Protein AF-A0A4P7YZ13-F1 (afdb_monomer_lite)

Sequence (69 aa):
MEGIISIKCGGRIICIGSLSRQTIVDAGAEHMGPEGYFIFTHDKGGIDVLAKAASIEAAFRLADIMAGS

Radius of gyration: 11.28 Å; chains: 1; bounding box: 26×28×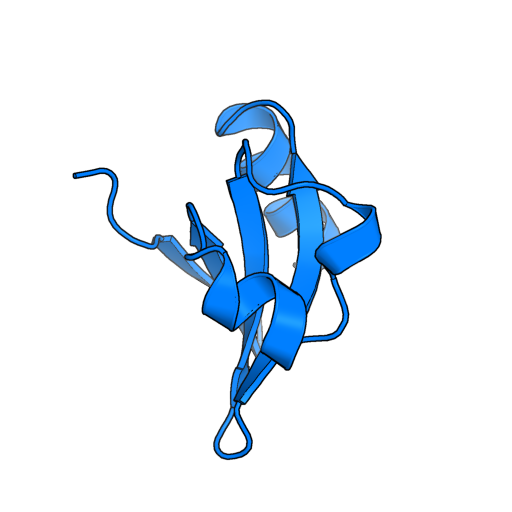22 Å

Secondary structure (DSSP, 8-state):
--PPEEEEETTEEEEEE---HHHHHHTT-GGG-SSSEEEEEE-SS-EEEEEEESSHHHHHHHHHHHTT-

Foldseek 3Di:
DPDWDWDDQPPFIKIKDQDDCVLCVVQVNPVVPRDAIWIWTADPVHIHTDDGDNYPVVSVVVVVVVSPD

pLDDT: mean 88.67, std 9.14, range [45.97, 95.38]

Structure (mmCIF, N/CA/C/O backbone):
data_AF-A0A4P7YZ13-F1
#
_entry.id   AF-A0A4P7YZ13-F1
#
loop_
_atom_site.group_PDB
_atom_site.id
_atom_site.type_symbol
_atom_site.label_atom_id
_atom_site.label_alt_id
_atom_site.label_comp_id
_atom_site.label_asym_id
_atom_site.label_entity_id
_atom_site.label_seq_id
_atom_site.pdbx_PDB_ins_code
_atom_site.Cartn_x
_atom_site.Cartn_y
_atom_site.Cartn_z
_atom_site.occupancy
_atom_site.B_iso_or_equiv
_atom_site.auth_seq_id
_atom_site.auth_comp_id
_atom_site.auth_asym_id
_atom_site.auth_atom_id
_atom_site.pdbx_PDB_model_num
ATOM 1 N N . MET A 1 1 ? 17.491 1.159 5.746 1.00 45.97 1 MET A N 1
ATOM 2 C CA . MET A 1 1 ? 16.112 1.026 6.251 1.00 45.97 1 MET A CA 1
ATOM 3 C C . MET A 1 1 ? 15.305 2.045 5.472 1.00 45.97 1 MET A C 1
ATOM 5 O O . MET A 1 1 ? 15.345 3.219 5.814 1.00 45.97 1 MET A O 1
ATOM 9 N N . GLU A 1 2 ? 14.749 1.649 4.328 1.00 57.75 2 GLU A N 1
ATOM 10 C CA . GLU A 1 2 ? 13.880 2.550 3.565 1.00 57.75 2 GLU A CA 1
ATOM 11 C C . GLU A 1 2 ? 12.581 2.682 4.366 1.00 57.75 2 GLU A C 1
ATOM 13 O O . GLU A 1 2 ? 11.914 1.687 4.640 1.00 57.75 2 GLU A O 1
ATOM 18 N N . GLY A 1 3 ? 12.312 3.878 4.891 1.00 80.56 3 GLY A N 1
ATOM 19 C CA . GLY A 1 3 ? 11.119 4.134 5.695 1.00 80.56 3 GLY A CA 1
ATOM 20 C C . GLY A 1 3 ? 9.852 4.057 4.843 1.00 80.56 3 GLY A C 1
ATOM 21 O O . GLY A 1 3 ? 9.901 4.272 3.635 1.00 80.56 3 GLY A O 1
ATOM 22 N N . ILE A 1 4 ? 8.711 3.775 5.476 1.00 87.25 4 ILE A N 1
ATOM 23 C CA . ILE A 1 4 ? 7.407 3.935 4.822 1.00 87.25 4 ILE A CA 1
ATOM 24 C C . ILE A 1 4 ? 7.177 5.427 4.575 1.00 87.25 4 ILE A C 1
ATOM 26 O O . ILE A 1 4 ? 7.326 6.248 5.482 1.00 87.25 4 ILE A O 1
ATOM 30 N N . ILE A 1 5 ? 6.799 5.764 3.348 1.00 92.00 5 ILE A N 1
ATOM 31 C CA . ILE A 1 5 ? 6.489 7.124 2.921 1.00 92.00 5 ILE A CA 1
ATOM 32 C C . ILE A 1 5 ? 4.974 7.257 2.859 1.00 92.00 5 ILE A C 1
ATOM 34 O O . ILE A 1 5 ? 4.319 6.476 2.177 1.00 92.00 5 ILE A O 1
ATOM 38 N N . SER A 1 6 ? 4.418 8.246 3.554 1.00 90.81 6 SER A N 1
ATOM 39 C CA . SER A 1 6 ? 2.972 8.475 3.600 1.00 90.81 6 SER A CA 1
ATOM 40 C C . SER A 1 6 ? 2.608 9.768 2.884 1.00 90.81 6 SER A C 1
ATOM 42 O O . SER A 1 6 ? 3.104 10.841 3.223 1.00 90.81 6 SER A O 1
ATOM 44 N N . ILE A 1 7 ? 1.698 9.664 1.923 1.00 89.44 7 ILE A N 1
ATOM 45 C CA . ILE A 1 7 ? 1.160 10.765 1.132 1.00 89.44 7 ILE A CA 1
ATOM 46 C C . ILE A 1 7 ? -0.303 10.940 1.531 1.00 89.44 7 ILE A C 1
ATOM 48 O O . ILE A 1 7 ? -1.112 10.014 1.437 1.00 89.44 7 ILE A O 1
ATOM 52 N N . LYS A 1 8 ? -0.663 12.136 1.999 1.00 86.81 8 LYS A N 1
ATOM 53 C CA . LYS A 1 8 ? -2.058 12.468 2.287 1.00 86.81 8 LYS A CA 1
ATOM 54 C C . LYS A 1 8 ? -2.724 12.940 1.001 1.00 86.81 8 LYS A C 1
ATOM 56 O O . LYS A 1 8 ? -2.373 14.003 0.497 1.00 86.81 8 LYS A O 1
ATOM 61 N N . CYS A 1 9 ? -3.712 12.194 0.520 1.00 79.25 9 CYS A N 1
ATOM 62 C CA . CYS A 1 9 ? -4.559 12.625 -0.583 1.00 79.25 9 CYS A CA 1
ATOM 63 C C . CYS A 1 9 ? -6.019 12.718 -0.126 1.00 79.25 9 CYS A C 1
ATOM 65 O O . CYS A 1 9 ? -6.674 11.715 0.171 1.00 79.25 9 CYS A O 1
ATOM 67 N N . GLY A 1 10 ? -6.525 13.952 -0.032 1.00 79.44 10 GLY A N 1
ATOM 68 C CA . GLY A 1 10 ? -7.876 14.231 0.447 1.00 79.44 10 GLY A CA 1
ATOM 69 C C . GLY A 1 10 ? -8.139 13.618 1.828 1.00 79.44 10 GLY A C 1
ATOM 70 O O . GLY A 1 10 ? -7.485 13.967 2.816 1.00 79.44 10 GLY A O 1
ATOM 71 N N . GLY A 1 11 ? -9.114 12.705 1.886 1.00 80.62 11 GLY A N 1
ATOM 72 C CA . GLY A 1 11 ? -9.518 11.980 3.097 1.00 80.62 11 GLY A CA 1
ATOM 73 C C . GLY A 1 11 ? -8.789 10.654 3.344 1.00 80.62 11 GLY A C 1
ATOM 74 O O . GLY A 1 11 ? -9.172 9.938 4.266 1.00 80.62 11 GLY A O 1
ATOM 75 N N . ARG A 1 12 ? -7.786 10.293 2.533 1.00 83.44 12 ARG A N 1
ATOM 76 C CA . ARG A 1 12 ? -7.068 9.011 2.620 1.00 83.44 12 ARG A CA 1
ATOM 77 C C . ARG A 1 12 ? -5.557 9.222 2.741 1.00 83.44 12 ARG A C 1
ATOM 79 O O . ARG A 1 12 ? -5.018 10.249 2.326 1.00 83.44 12 ARG A O 1
ATOM 86 N N . ILE A 1 13 ? -4.880 8.240 3.330 1.00 90.19 13 ILE A N 1
ATOM 87 C CA . ILE A 1 13 ? -3.419 8.193 3.441 1.00 90.19 13 ILE A CA 1
ATOM 88 C C . ILE A 1 13 ? -2.937 7.029 2.585 1.00 90.19 13 ILE A C 1
ATOM 90 O O . ILE A 1 13 ? -3.281 5.883 2.865 1.00 90.19 13 ILE A O 1
ATOM 94 N N . ILE A 1 14 ? -2.166 7.341 1.548 1.00 92.75 14 ILE A N 1
ATOM 95 C CA . ILE A 1 14 ? -1.505 6.359 0.691 1.00 92.75 14 ILE A CA 1
ATOM 96 C C . ILE A 1 14 ? -0.082 6.189 1.213 1.00 92.75 14 ILE A C 1
ATOM 98 O O . ILE A 1 14 ? 0.659 7.161 1.338 1.00 92.75 14 ILE A O 1
ATOM 102 N N . CYS A 1 15 ? 0.299 4.960 1.522 1.00 94.06 15 CYS A N 1
ATOM 103 C CA . CYS A 1 15 ? 1.624 4.593 1.986 1.00 94.06 15 CYS A CA 1
ATOM 104 C C . CYS A 1 15 ? 2.390 3.857 0.889 1.00 94.06 15 CYS A C 1
ATOM 106 O O . CYS A 1 15 ? 1.823 3.045 0.160 1.00 94.06 15 CYS A O 1
ATOM 108 N N . ILE A 1 16 ? 3.689 4.128 0.803 1.00 95.00 16 ILE A N 1
ATOM 109 C CA . ILE A 1 16 ? 4.630 3.459 -0.088 1.00 95.00 16 ILE A CA 1
ATOM 110 C C . ILE A 1 16 ? 5.748 2.864 0.763 1.00 95.00 16 ILE A C 1
ATOM 112 O O . ILE A 1 16 ? 6.374 3.577 1.549 1.00 95.00 16 ILE A O 1
ATOM 116 N N . GLY A 1 17 ? 6.032 1.575 0.602 1.00 93.62 17 GLY A N 1
ATOM 117 C CA . GLY A 1 17 ? 7.169 0.950 1.274 1.00 93.62 17 GLY A CA 1
ATOM 118 C C . GLY A 1 17 ? 7.270 -0.553 1.054 1.00 93.62 17 GLY A C 1
ATOM 119 O O . GLY A 1 17 ? 6.392 -1.172 0.457 1.00 93.62 17 GLY A O 1
ATOM 120 N N . SER A 1 18 ? 8.352 -1.149 1.548 1.00 92.56 18 SER A N 1
ATOM 121 C CA . SER A 1 18 ? 8.484 -2.605 1.627 1.00 92.56 18 SER A CA 1
ATOM 122 C C . SER A 1 18 ? 7.596 -3.157 2.743 1.00 92.56 18 SER A C 1
ATOM 124 O O . SER A 1 18 ? 7.604 -2.620 3.854 1.00 92.56 18 SER A O 1
ATOM 126 N N . LEU A 1 19 ? 6.886 -4.254 2.483 1.00 91.25 19 LEU A N 1
ATOM 127 C CA . LEU A 1 19 ? 6.094 -4.960 3.489 1.00 91.25 19 LEU A CA 1
ATOM 128 C C . LEU A 1 19 ? 6.789 -6.251 3.915 1.00 91.25 19 LEU A C 1
ATOM 130 O O . LEU A 1 19 ? 7.479 -6.899 3.130 1.00 91.25 19 LEU A O 1
ATOM 134 N N . SER A 1 20 ? 6.589 -6.646 5.174 1.00 91.62 20 SER A N 1
ATOM 135 C CA . SER A 1 20 ? 7.026 -7.967 5.619 1.00 91.62 20 SER A CA 1
ATOM 136 C C . SER A 1 20 ? 6.204 -9.051 4.917 1.00 91.62 20 SER A C 1
ATOM 138 O O . SE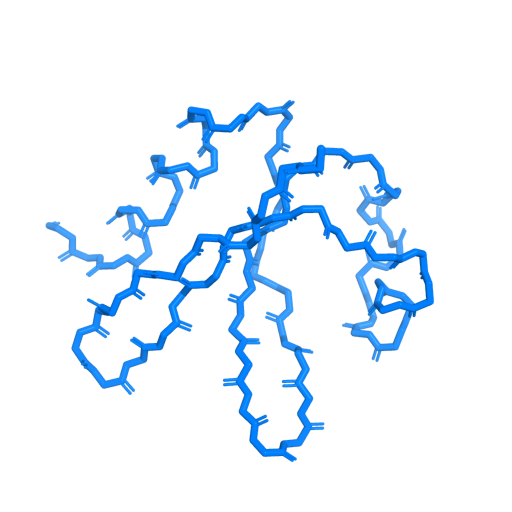R A 1 20 ? 5.028 -8.845 4.609 1.00 91.62 20 SER A O 1
ATOM 140 N N . ARG A 1 21 ? 6.787 -10.239 4.722 1.00 91.69 21 ARG A N 1
ATOM 141 C CA .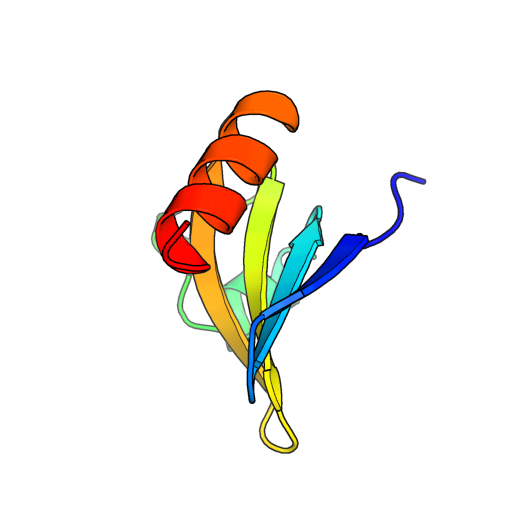 ARG A 1 21 ? 6.066 -11.376 4.128 1.00 91.69 21 ARG A CA 1
ATOM 142 C C . ARG A 1 21 ? 4.761 -11.691 4.865 1.00 91.69 21 ARG A C 1
ATOM 144 O O . ARG A 1 21 ? 3.774 -12.000 4.211 1.00 91.69 21 ARG A O 1
ATOM 151 N N . GLN A 1 22 ? 4.757 -11.590 6.195 1.00 92.38 22 GLN A N 1
ATOM 152 C CA . GLN A 1 22 ? 3.557 -11.829 6.996 1.00 92.38 22 GLN A CA 1
ATOM 153 C C . GLN A 1 22 ? 2.476 -10.790 6.687 1.00 92.38 22 GLN A C 1
ATOM 155 O O . GLN A 1 22 ? 1.351 -11.161 6.396 1.00 92.38 22 GLN A O 1
ATOM 160 N N . THR A 1 23 ? 2.839 -9.506 6.627 1.00 92.19 23 THR A N 1
ATOM 161 C CA . THR A 1 23 ? 1.905 -8.421 6.284 1.00 92.19 23 THR A CA 1
ATOM 162 C C . THR A 1 23 ? 1.283 -8.601 4.899 1.00 92.19 23 THR A C 1
ATOM 164 O O . THR A 1 23 ? 0.107 -8.315 4.713 1.00 92.19 23 THR A O 1
ATOM 167 N N . ILE A 1 24 ? 2.057 -9.092 3.929 1.00 92.62 24 ILE A N 1
ATOM 168 C CA . ILE A 1 24 ? 1.563 -9.381 2.577 1.00 92.62 24 ILE A CA 1
ATOM 169 C C . ILE A 1 24 ? 0.513 -10.502 2.607 1.00 92.62 24 ILE A C 1
ATOM 171 O O . ILE A 1 24 ? -0.505 -10.395 1.927 1.00 92.62 24 ILE A O 1
ATOM 175 N N . VAL A 1 25 ? 0.748 -11.561 3.388 1.00 93.06 25 VAL A N 1
ATOM 176 C CA . VAL A 1 25 ? -0.197 -12.680 3.553 1.00 93.06 25 VAL A CA 1
ATOM 177 C C . VAL A 1 25 ? -1.452 -12.227 4.294 1.00 93.06 25 VAL A C 1
ATOM 179 O O . VAL A 1 25 ? -2.558 -12.496 3.837 1.00 93.06 25 VAL A O 1
ATOM 182 N N . ASP A 1 26 ? -1.296 -11.474 5.383 1.00 92.62 26 ASP A N 1
ATOM 183 C CA . ASP A 1 26 ? -2.417 -10.962 6.179 1.00 92.62 26 ASP A CA 1
ATOM 184 C C . ASP A 1 26 ? -3.325 -10.030 5.356 1.00 92.62 26 ASP A C 1
ATOM 186 O O . ASP A 1 26 ? -4.534 -9.994 5.573 1.00 92.62 26 ASP A O 1
ATOM 190 N N . ALA A 1 27 ? -2.753 -9.312 4.383 1.00 92.25 27 ALA A N 1
ATOM 191 C CA . ALA A 1 27 ? -3.481 -8.465 3.438 1.00 92.25 27 ALA A CA 1
ATOM 192 C C . ALA A 1 27 ? -4.010 -9.215 2.193 1.00 92.25 27 ALA A C 1
ATOM 194 O O . ALA A 1 27 ? -4.601 -8.592 1.314 1.00 92.25 27 ALA A O 1
ATOM 195 N N . GLY A 1 28 ? -3.777 -10.528 2.058 1.00 92.88 28 GLY A N 1
ATOM 196 C CA . GLY A 1 28 ? -4.200 -11.322 0.891 1.00 92.88 28 GLY A CA 1
ATOM 197 C C . GLY A 1 28 ? -3.435 -11.024 -0.411 1.00 92.88 28 GLY A C 1
ATOM 198 O O . GLY A 1 28 ? -3.853 -11.419 -1.502 1.00 92.88 28 GLY A O 1
ATOM 199 N N . ALA A 1 29 ? -2.291 -10.343 -0.322 1.00 93.81 29 ALA A N 1
ATOM 200 C CA . ALA A 1 29 ? -1.480 -9.886 -1.452 1.00 93.81 29 ALA A CA 1
ATOM 201 C C . ALA A 1 29 ? -0.339 -10.857 -1.830 1.00 93.81 29 ALA A C 1
ATOM 203 O O . ALA A 1 29 ? 0.569 -10.514 -2.588 1.00 93.81 29 ALA A O 1
ATOM 204 N N . GLU A 1 30 ? -0.360 -12.091 -1.322 1.00 93.38 30 GLU A N 1
ATOM 205 C CA . GLU A 1 30 ? 0.692 -13.106 -1.511 1.00 93.38 30 GLU A CA 1
ATOM 206 C C . GLU A 1 30 ? 1.024 -13.418 -2.976 1.00 93.38 30 GLU A C 1
ATOM 208 O O . GLU A 1 30 ? 2.183 -13.665 -3.319 1.00 93.38 30 GLU A O 1
ATOM 213 N N . HIS A 1 31 ? 0.026 -13.325 -3.856 1.00 92.12 31 HIS A N 1
ATOM 214 C CA . HIS A 1 31 ? 0.158 -13.531 -5.297 1.00 92.12 31 HIS A CA 1
ATOM 215 C C 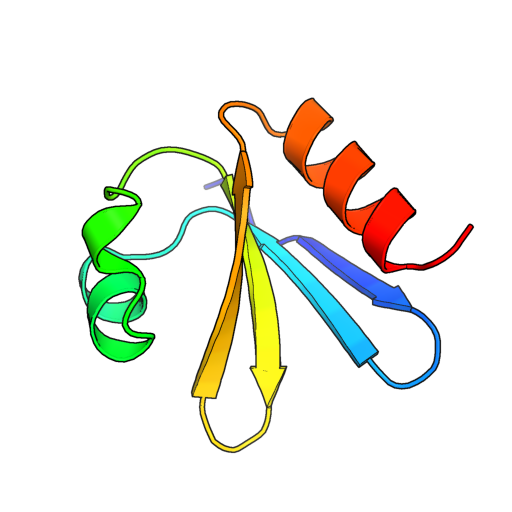. HIS A 1 31 ? 1.066 -12.491 -5.981 1.00 92.12 31 HIS A C 1
ATOM 217 O O . HIS A 1 31 ? 1.543 -12.721 -7.090 1.00 92.12 31 HIS A O 1
ATOM 223 N N . MET A 1 32 ? 1.337 -11.360 -5.323 1.00 91.06 32 MET A N 1
ATOM 224 C CA . MET A 1 32 ? 2.198 -10.294 -5.836 1.00 91.06 32 MET A CA 1
ATOM 225 C C . MET A 1 32 ? 3.689 -10.566 -5.570 1.00 91.06 32 MET A C 1
ATOM 227 O O . MET A 1 32 ? 4.548 -9.916 -6.170 1.00 91.06 32 MET A O 1
ATOM 231 N N . GLY A 1 33 ? 4.019 -11.523 -4.694 1.00 89.94 33 GLY A N 1
ATOM 232 C CA . GLY A 1 33 ? 5.386 -11.854 -4.274 1.00 89.94 33 GLY A CA 1
ATOM 233 C C . GLY A 1 33 ? 6.018 -10.818 -3.324 1.00 89.94 33 GLY A C 1
ATOM 234 O O . GLY A 1 33 ? 5.570 -9.676 -3.287 1.00 89.94 33 GLY A O 1
ATOM 235 N N . PRO A 1 34 ? 7.083 -11.174 -2.578 1.00 88.50 34 PRO A N 1
ATOM 236 C CA . PRO A 1 34 ? 7.554 -10.404 -1.416 1.00 88.50 34 PRO A CA 1
ATOM 237 C C . PRO A 1 34 ? 8.389 -9.154 -1.734 1.00 88.50 34 PRO A C 1
ATOM 239 O O . PRO A 1 34 ? 8.485 -8.259 -0.904 1.00 88.50 34 PRO A O 1
ATOM 242 N N . GLU A 1 35 ? 9.002 -9.095 -2.915 1.00 90.50 35 GLU A N 1
ATOM 243 C CA . GLU A 1 35 ? 9.964 -8.039 -3.261 1.00 90.50 35 GLU A CA 1
ATOM 244 C C . GLU A 1 35 ? 9.291 -6.747 -3.747 1.00 90.50 35 GLU A C 1
ATOM 246 O O . GLU A 1 35 ? 8.141 -6.770 -4.176 1.00 90.50 35 GLU A O 1
ATOM 251 N N . GLY A 1 36 ? 10.029 -5.639 -3.788 1.00 91.31 36 GLY A N 1
ATOM 252 C CA . GLY A 1 36 ? 9.584 -4.379 -4.395 1.00 91.31 36 GLY A CA 1
ATOM 253 C C . GLY A 1 36 ? 8.849 -3.430 -3.445 1.00 91.31 36 GLY A C 1
ATOM 254 O O . GLY A 1 36 ? 8.897 -3.566 -2.223 1.00 91.31 36 GLY A O 1
ATOM 255 N N . TYR A 1 37 ? 8.192 -2.431 -4.033 1.00 94.81 37 TYR A N 1
ATOM 256 C CA . TYR A 1 37 ? 7.542 -1.338 -3.312 1.00 94.81 37 TYR A CA 1
ATOM 257 C C . TYR A 1 37 ? 6.032 -1.509 -3.355 1.00 94.81 37 TYR A C 1
ATOM 259 O O . TYR A 1 37 ? 5.435 -1.535 -4.432 1.00 94.81 37 TYR A O 1
ATOM 267 N N . PHE A 1 38 ? 5.409 -1.608 -2.189 1.00 95.38 38 PHE A N 1
ATOM 268 C CA . PHE A 1 38 ? 3.968 -1.750 -2.060 1.00 95.38 38 PHE A CA 1
ATOM 269 C C . PHE A 1 38 ? 3.333 -0.386 -1.871 1.00 95.38 38 PHE A C 1
ATOM 271 O O . PHE A 1 38 ? 3.828 0.432 -1.098 1.00 95.38 38 PHE A O 1
ATOM 278 N N . ILE A 1 39 ? 2.225 -0.177 -2.570 1.00 95.19 39 ILE A N 1
ATOM 279 C CA . ILE A 1 39 ? 1.331 0.953 -2.399 1.00 95.19 39 ILE A CA 1
ATOM 280 C C . ILE A 1 39 ? 0.139 0.418 -1.622 1.00 95.19 39 ILE A C 1
ATOM 282 O O . ILE A 1 39 ? -0.534 -0.505 -2.081 1.00 95.19 39 ILE A O 1
ATOM 286 N N . PHE A 1 40 ? -0.104 0.956 -0.437 1.00 94.44 40 PHE A N 1
ATOM 287 C CA . PHE A 1 40 ? -1.127 0.447 0.464 1.00 94.44 40 PHE A CA 1
ATOM 288 C C . PHE A 1 40 ? -1.769 1.570 1.268 1.00 94.44 40 PHE A C 1
ATOM 290 O O . PHE A 1 40 ? -1.183 2.630 1.466 1.00 94.44 40 PHE A O 1
ATOM 297 N N . THR A 1 41 ? -2.981 1.343 1.748 1.00 92.88 41 THR A N 1
ATOM 298 C CA . THR A 1 41 ? -3.629 2.200 2.746 1.00 92.88 41 THR A CA 1
ATOM 299 C C . THR A 1 41 ? -3.648 1.480 4.081 1.00 92.88 41 THR A C 1
ATOM 301 O O . THR A 1 41 ? -3.643 0.252 4.119 1.00 92.88 41 THR A O 1
ATOM 304 N N . HIS A 1 42 ? -3.684 2.227 5.180 1.00 89.81 42 HIS A N 1
ATOM 305 C CA . HIS A 1 42 ? -3.902 1.642 6.497 1.00 89.81 42 HIS A CA 1
ATOM 306 C C . HIS A 1 42 ? -5.078 2.327 7.193 1.00 89.81 42 HIS A C 1
ATOM 308 O O . HIS A 1 42 ? -5.231 3.550 7.132 1.00 89.81 42 HIS A O 1
ATOM 314 N N . ASP A 1 43 ? -5.901 1.537 7.869 1.00 85.25 43 ASP A N 1
ATOM 315 C CA . ASP A 1 43 ? -6.985 2.011 8.723 1.00 85.25 43 ASP A CA 1
ATOM 316 C C . ASP A 1 43 ? -6.949 1.299 10.089 1.00 85.25 43 ASP A C 1
ATOM 318 O O . ASP A 1 43 ? -5.939 0.708 10.472 1.00 85.25 43 ASP A O 1
ATOM 322 N N . LYS A 1 44 ? -8.022 1.408 10.883 1.00 80.19 44 LYS A N 1
ATOM 323 C CA . LYS A 1 44 ? -8.087 0.764 12.208 1.00 80.19 44 LYS A CA 1
ATOM 324 C C . LYS A 1 44 ? -8.167 -0.769 12.141 1.00 80.19 44 LYS A C 1
ATOM 326 O O . LYS A 1 44 ? -7.934 -1.409 13.160 1.00 80.19 44 LYS A O 1
ATOM 331 N N . GLY A 1 45 ? -8.543 -1.331 10.99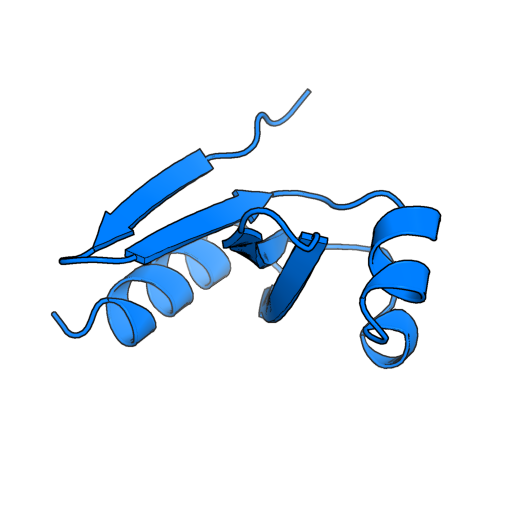7 1.00 81.31 45 GLY A N 1
ATOM 332 C CA . GLY A 1 45 ? -8.719 -2.760 10.755 1.00 81.31 45 GLY A CA 1
ATOM 333 C C . GLY A 1 45 ? -7.509 -3.440 10.116 1.00 81.31 45 GLY A C 1
ATOM 334 O O . GLY A 1 45 ? -7.419 -4.661 10.188 1.00 81.31 45 GLY A O 1
ATOM 335 N N . GLY A 1 46 ? -6.565 -2.686 9.546 1.00 87.62 46 GLY A N 1
ATOM 336 C CA . GLY A 1 46 ? -5.327 -3.252 9.020 1.00 87.62 46 GLY A CA 1
ATOM 337 C C . GLY A 1 46 ? -4.741 -2.475 7.851 1.00 87.62 46 GLY A C 1
ATOM 338 O O . GLY A 1 46 ? -4.864 -1.252 7.765 1.00 87.62 46 GLY A O 1
ATOM 339 N N . ILE A 1 47 ? -4.059 -3.213 6.977 1.00 91.69 47 ILE A N 1
ATOM 340 C CA . ILE A 1 47 ? -3.456 -2.716 5.743 1.00 91.69 47 ILE A CA 1
ATOM 341 C C . ILE A 1 47 ? -4.235 -3.290 4.565 1.00 91.69 47 ILE A C 1
ATOM 343 O O . ILE A 1 47 ? -4.509 -4.486 4.534 1.00 91.69 47 ILE A O 1
ATOM 347 N N . ASP A 1 48 ? -4.525 -2.439 3.587 1.00 92.56 48 ASP A N 1
ATOM 348 C CA . ASP A 1 48 ? -5.086 -2.831 2.299 1.00 92.56 48 ASP A CA 1
ATOM 349 C C . ASP A 1 48 ? -4.081 -2.502 1.191 1.00 92.56 48 ASP A C 1
ATOM 351 O O . ASP A 1 48 ? -3.669 -1.346 1.034 1.00 92.56 48 ASP A O 1
ATOM 355 N N . VAL A 1 49 ? -3.625 -3.525 0.467 1.00 94.38 49 VAL A N 1
ATOM 356 C CA . VAL A 1 49 ? -2.598 -3.396 -0.573 1.00 94.38 49 VAL A CA 1
ATOM 357 C C . VAL A 1 49 ? -3.270 -3.050 -1.896 1.00 94.38 49 VAL A C 1
ATOM 359 O O . VAL A 1 49 ? -4.010 -3.846 -2.463 1.00 94.38 49 VAL A O 1
ATOM 362 N N . LEU A 1 50 ? -2.956 -1.869 -2.424 1.00 93.25 50 LEU A N 1
ATOM 363 C CA . LEU A 1 50 ? -3.542 -1.346 -3.657 1.00 93.25 50 LEU A CA 1
ATOM 364 C C . LEU A 1 50 ? -2.763 -1.785 -4.899 1.00 93.25 50 LEU A C 1
ATOM 366 O O . LEU A 1 50 ? -3.350 -2.073 -5.939 1.00 93.25 50 LEU A O 1
ATOM 370 N N . ALA A 1 51 ? -1.430 -1.773 -4.816 1.00 94.38 51 ALA A N 1
ATOM 371 C CA . ALA A 1 51 ? -0.549 -2.110 -5.930 1.00 94.38 51 ALA A CA 1
ATOM 372 C C . ALA A 1 51 ? 0.878 -2.433 -5.464 1.00 94.38 51 ALA A C 1
ATOM 374 O O . ALA A 1 51 ? 1.263 -2.185 -4.321 1.00 94.38 51 ALA A O 1
ATOM 375 N N . LYS A 1 52 ? 1.684 -2.956 -6.391 1.00 95.31 52 LYS A N 1
ATOM 376 C CA . LYS A 1 52 ? 3.122 -3.177 -6.227 1.00 95.31 52 LYS A CA 1
ATOM 377 C C . LYS A 1 52 ? 3.867 -2.613 -7.428 1.00 95.31 52 LYS A C 1
ATOM 379 O O . LYS A 1 52 ? 3.445 -2.794 -8.568 1.00 95.31 52 LYS A O 1
ATOM 384 N N . ALA A 1 53 ? 5.005 -1.992 -7.162 1.00 95.31 53 ALA A N 1
ATOM 385 C CA . ALA A 1 53 ? 5.925 -1.486 -8.161 1.00 95.31 53 ALA A CA 1
ATOM 386 C C . ALA A 1 53 ? 7.302 -2.144 -8.028 1.00 95.31 53 ALA A C 1
ATOM 388 O O . ALA A 1 53 ? 7.757 -2.485 -6.934 1.00 95.31 53 ALA A O 1
ATOM 389 N N . ALA A 1 54 ? 7.989 -2.286 -9.161 1.00 93.06 54 ALA A N 1
ATOM 390 C CA . ALA A 1 54 ? 9.352 -2.809 -9.204 1.00 93.06 54 ALA A CA 1
ATOM 391 C C . ALA A 1 54 ? 10.408 -1.785 -8.739 1.00 93.06 54 ALA A C 1
ATOM 393 O O . ALA A 1 54 ? 11.508 -2.180 -8.370 1.00 93.06 54 ALA A O 1
ATOM 394 N N . SER A 1 55 ? 10.086 -0.486 -8.745 1.00 93.31 55 SER A N 1
ATOM 395 C CA . SER A 1 55 ? 10.974 0.594 -8.301 1.00 93.31 55 SER A CA 1
ATOM 396 C C . SER A 1 55 ? 10.215 1.662 -7.516 1.00 93.31 55 SER A C 1
ATOM 398 O O . SER A 1 55 ? 8.999 1.819 -7.670 1.00 93.31 55 SER A O 1
ATOM 400 N N . ILE A 1 56 ? 10.944 2.421 -6.696 1.00 91.38 56 ILE A N 1
ATOM 401 C CA . ILE A 1 56 ? 10.378 3.495 -5.877 1.00 91.38 56 ILE A CA 1
ATOM 402 C C . ILE A 1 56 ? 9.766 4.607 -6.740 1.00 91.38 56 ILE A C 1
ATOM 404 O O . ILE A 1 56 ? 8.694 5.117 -6.435 1.00 91.38 56 ILE A O 1
ATOM 408 N N . GLU A 1 57 ? 10.391 4.936 -7.871 1.00 93.31 57 GLU A N 1
ATOM 409 C CA . GLU A 1 57 ? 9.907 5.961 -8.805 1.00 93.31 57 GLU A CA 1
ATOM 410 C C . GLU A 1 57 ? 8.569 5.561 -9.435 1.00 93.31 57 GLU A C 1
ATOM 412 O O . GLU A 1 57 ? 7.661 6.383 -9.556 1.00 93.31 57 GLU A O 1
ATOM 417 N N . ALA A 1 58 ? 8.423 4.285 -9.807 1.00 94.75 58 ALA A N 1
ATOM 418 C CA . ALA A 1 58 ? 7.159 3.754 -10.301 1.00 94.75 58 ALA A CA 1
ATOM 419 C C . ALA A 1 58 ? 6.090 3.740 -9.197 1.00 94.75 58 ALA A C 1
ATOM 421 O O . ALA A 1 58 ? 4.932 4.046 -9.474 1.00 94.75 58 ALA A O 1
ATOM 422 N N . ALA A 1 59 ? 6.475 3.451 -7.950 1.00 94.25 59 ALA A N 1
ATOM 423 C CA . ALA A 1 59 ? 5.564 3.496 -6.812 1.00 94.25 59 ALA A CA 1
ATOM 424 C C . ALA A 1 59 ? 5.024 4.910 -6.560 1.00 94.25 59 ALA A C 1
ATOM 426 O O . ALA A 1 59 ? 3.821 5.077 -6.377 1.00 94.25 59 ALA A O 1
ATOM 427 N N . PHE A 1 60 ? 5.889 5.926 -6.626 1.00 92.12 60 PHE A N 1
ATOM 428 C CA . PHE A 1 60 ? 5.476 7.325 -6.520 1.00 92.12 60 PHE A CA 1
ATOM 429 C C . PHE A 1 60 ? 4.522 7.728 -7.639 1.00 92.12 60 PHE A C 1
ATOM 431 O O . PHE A 1 60 ? 3.457 8.264 -7.357 1.00 92.12 60 PHE A O 1
ATOM 438 N N . ARG A 1 61 ? 4.834 7.388 -8.896 1.00 92.81 61 ARG A N 1
ATOM 439 C CA . ARG A 1 61 ? 3.923 7.673 -10.016 1.00 92.81 61 ARG A CA 1
ATOM 440 C C . ARG A 1 61 ? 2.562 7.004 -9.841 1.00 92.81 61 ARG A C 1
ATOM 442 O O . ARG A 1 61 ? 1.545 7.617 -10.144 1.00 92.81 61 ARG A O 1
ATOM 449 N N . LEU A 1 62 ? 2.527 5.760 -9.361 1.00 92.50 62 LEU A N 1
ATOM 450 C CA . LEU A 1 62 ? 1.269 5.068 -9.072 1.00 92.50 62 LEU A CA 1
ATOM 451 C C . LEU A 1 62 ? 0.489 5.763 -7.958 1.00 92.50 62 LEU A C 1
ATOM 453 O O . LEU A 1 62 ? -0.717 5.950 -8.099 1.00 92.50 62 LEU A O 1
ATOM 457 N N . ALA A 1 63 ? 1.162 6.173 -6.885 1.00 90.31 63 ALA A N 1
ATOM 458 C CA . ALA A 1 63 ? 0.525 6.904 -5.800 1.00 90.31 63 ALA A CA 1
ATOM 459 C C . ALA A 1 63 ? -0.035 8.258 -6.265 1.00 90.31 63 ALA A C 1
ATOM 461 O O . ALA A 1 63 ? -1.156 8.589 -5.892 1.00 90.31 63 ALA A O 1
ATOM 462 N N . ASP A 1 64 ? 0.678 8.990 -7.126 1.00 88.50 64 ASP A N 1
ATOM 463 C CA . ASP A 1 64 ? 0.207 10.256 -7.708 1.00 88.50 64 ASP A CA 1
ATOM 464 C C . ASP A 1 64 ? -1.028 10.060 -8.602 1.00 88.50 64 ASP A C 1
ATOM 466 O O . ASP A 1 64 ? -1.980 10.842 -8.534 1.00 88.50 64 ASP A O 1
ATOM 470 N N . ILE A 1 65 ? -1.048 8.986 -9.404 1.00 89.12 65 ILE A N 1
ATOM 471 C CA . ILE A 1 65 ? -2.212 8.605 -10.220 1.00 89.12 65 ILE A CA 1
ATOM 472 C C . ILE A 1 65 ? -3.402 8.261 -9.317 1.00 89.12 65 ILE A C 1
ATOM 474 O O . ILE A 1 65 ? -4.513 8.734 -9.546 1.00 89.12 65 ILE A O 1
ATOM 478 N N . MET A 1 66 ? -3.184 7.458 -8.270 1.00 86.88 66 MET A N 1
ATOM 479 C CA . MET A 1 66 ? -4.224 7.078 -7.305 1.00 86.88 66 MET A CA 1
ATOM 480 C C . MET A 1 66 ? -4.724 8.268 -6.480 1.00 86.88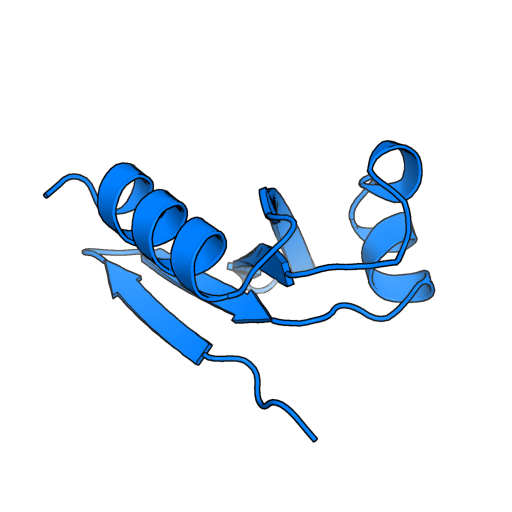 66 MET A C 1
ATOM 482 O O . MET A 1 66 ? -5.880 8.286 -6.058 1.00 86.88 66 MET A O 1
ATOM 486 N N . ALA A 1 67 ? -3.864 9.260 -6.259 1.00 82.06 67 ALA A N 1
ATOM 487 C CA . ALA A 1 67 ? -4.212 10.512 -5.615 1.00 82.06 67 ALA A CA 1
ATOM 488 C C . ALA A 1 67 ? -5.075 11.425 -6.509 1.00 82.06 67 ALA A C 1
ATOM 490 O O . ALA A 1 67 ? -5.628 12.393 -5.997 1.00 82.06 67 ALA A O 1
ATOM 491 N N . GLY A 1 68 ? -5.250 11.114 -7.796 1.00 72.19 68 GLY A N 1
ATOM 492 C CA . GLY A 1 68 ? -6.137 11.866 -8.683 1.00 72.19 68 GLY A CA 1
ATOM 493 C C . GLY A 1 68 ? -5.644 13.283 -8.974 1.00 72.19 68 GLY A C 1
ATOM 494 O O . GLY A 1 68 ? -6.442 14.217 -8.897 1.00 72.19 68 GLY A O 1
ATOM 495 N N . SER A 1 69 ? -4.345 13.429 -9.266 1.00 52.94 69 SER A N 1
ATOM 496 C CA . SER A 1 69 ? -3.790 14.683 -9.810 1.00 52.94 69 SER A CA 1
ATOM 497 C C . SER A 1 69 ? -4.535 15.149 -11.061 1.00 52.94 69 SER A C 1
ATOM 499 O O . SER A 1 69 ? -4.915 14.278 -11.878 1.00 52.94 69 SER A O 1
#